Protein AF-A0A3D3CFI3-F1 (afdb_monomer_lite)

Secondary structure (DSSP, 8-state):
---TT-PPPPPGGG------HHHHHTSTTTTTT-S-EEE-TTSSSEEESS---SS-HHHHH------TT--

Radius of gyration: 16.61 Å; chains: 1; bounding box: 36×33×38 Å

Sequence (71 aa):
FGSVDGDPAAAMRYTEARLSEMGELMLADINENTVDWAPNFDESLQEPVVLPSSVPNLLVNGSSGIAVGMA

Foldseek 3Di:
DADPVGGDDDDPVPDDDDDDPQSVLQAPCVVVPQFDWDADPVSPDIDGPGTNRPDPCCVVPNDDDDDPPDD

pLDDT: mean 92.94, std 8.21, range [54.31, 97.94]

Structure (mmCIF, N/CA/C/O backbone):
data_AF-A0A3D3CFI3-F1
#
_entry.id   AF-A0A3D3CFI3-F1
#
loop_
_atom_site.group_PDB
_atom_site.id
_atom_site.type_symbol
_atom_site.label_atom_id
_atom_site.label_alt_id
_atom_site.label_comp_id
_atom_site.label_asym_id
_atom_site.label_entity_id
_atom_site.label_seq_id
_atom_site.pdbx_PDB_ins_code
_atom_site.Cartn_x
_atom_site.Cartn_y
_atom_site.Cartn_z
_atom_site.occupancy
_atom_site.B_iso_or_equiv
_atom_site.auth_seq_id
_atom_site.au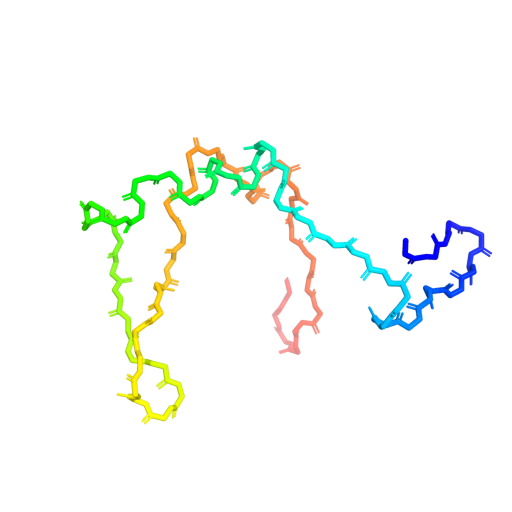th_comp_id
_atom_site.auth_asym_id
_atom_site.auth_atom_id
_atom_site.pdbx_PDB_model_num
ATOM 1 N N . PHE A 1 1 ? 7.747 6.114 -13.462 1.00 76.25 1 PHE A N 1
ATOM 2 C CA . PHE A 1 1 ? 8.592 6.606 -12.355 1.00 76.25 1 PHE A CA 1
ATOM 3 C C . PHE A 1 1 ? 10.034 6.160 -12.598 1.00 76.25 1 PHE A C 1
ATOM 5 O O . PHE A 1 1 ? 10.554 5.357 -11.840 1.00 76.25 1 PHE A O 1
ATOM 12 N N . GLY A 1 2 ? 10.669 6.639 -13.672 1.00 91.75 2 GLY A N 1
ATOM 13 C CA . GLY A 1 2 ? 11.895 6.027 -14.201 1.00 91.75 2 GLY A CA 1
ATOM 14 C C . GLY A 1 2 ? 11.606 4.995 -15.293 1.00 91.75 2 GLY A C 1
ATOM 15 O O . GLY A 1 2 ? 10.443 4.838 -15.683 1.00 91.75 2 GLY A O 1
ATOM 16 N N . SER A 1 3 ? 12.647 4.335 -15.794 1.00 94.19 3 SER A N 1
ATOM 17 C CA . SER A 1 3 ? 12.584 3.412 -16.937 1.00 94.19 3 SER A CA 1
ATOM 18 C C . SER A 1 3 ? 13.330 2.100 -16.663 1.00 94.19 3 SER A C 1
ATOM 20 O O . SER A 1 3 ? 14.121 2.002 -15.725 1.00 94.19 3 SER A O 1
ATOM 22 N N . VAL A 1 4 ? 13.086 1.083 -17.498 1.00 92.00 4 VAL A N 1
ATOM 23 C CA . VAL A 1 4 ? 13.840 -0.188 -17.465 1.00 92.00 4 VAL A CA 1
ATOM 24 C C . VAL A 1 4 ? 15.316 0.006 -17.835 1.00 92.00 4 VAL A C 1
ATOM 26 O O . VAL A 1 4 ? 16.161 -0.778 -17.414 1.00 92.00 4 VAL A O 1
ATOM 29 N N . ASP A 1 5 ? 15.622 1.087 -18.555 1.00 93.50 5 ASP A N 1
ATOM 30 C CA . ASP A 1 5 ? 16.971 1.457 -18.991 1.00 93.50 5 ASP A CA 1
ATOM 31 C C . ASP A 1 5 ? 17.786 2.155 -17.884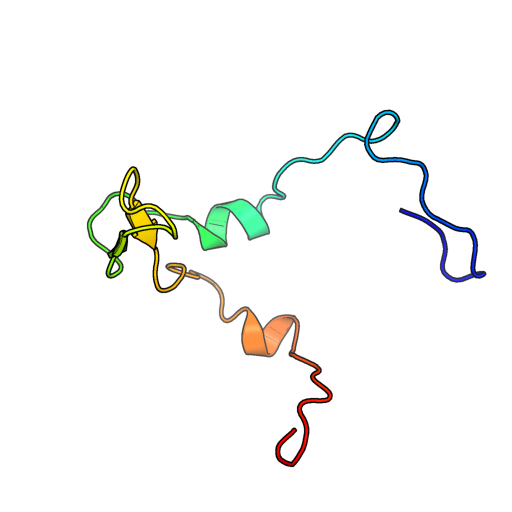 1.00 93.50 5 ASP A C 1
ATOM 33 O O . ASP A 1 5 ? 18.963 2.460 -18.070 1.00 93.50 5 ASP A O 1
ATOM 37 N N . GLY A 1 6 ? 17.182 2.372 -16.708 1.00 91.88 6 GLY A N 1
ATOM 38 C CA . GLY A 1 6 ? 17.851 2.907 -15.520 1.00 91.88 6 GLY A CA 1
ATOM 39 C C . GLY A 1 6 ? 17.653 4.404 -15.289 1.00 91.88 6 GLY A C 1
ATOM 40 O O . GLY A 1 6 ? 18.304 4.966 -14.406 1.00 91.88 6 GLY A O 1
ATOM 41 N N . ASP A 1 7 ? 16.754 5.061 -16.027 1.00 94.81 7 ASP A N 1
ATOM 42 C CA . ASP A 1 7 ? 16.457 6.471 -15.776 1.00 94.81 7 ASP A CA 1
ATOM 43 C C . ASP A 1 7 ? 15.755 6.642 -14.422 1.00 94.81 7 ASP A C 1
ATOM 45 O O . ASP A 1 7 ? 14.811 5.900 -14.119 1.00 94.81 7 ASP A O 1
ATOM 49 N N . PRO A 1 8 ? 16.152 7.631 -13.602 1.00 94.44 8 PRO A N 1
ATOM 50 C CA . PRO A 1 8 ? 15.522 7.866 -12.314 1.00 94.44 8 PRO A CA 1
ATOM 51 C C . PRO A 1 8 ? 14.115 8.457 -12.461 1.00 94.44 8 PRO A C 1
ATOM 53 O O . PRO A 1 8 ? 13.781 9.153 -13.423 1.00 94.44 8 PRO A O 1
ATOM 56 N N . ALA A 1 9 ? 13.279 8.227 -11.448 1.00 95.38 9 ALA A N 1
ATOM 57 C CA . ALA A 1 9 ? 11.992 8.897 -11.334 1.00 95.38 9 ALA A CA 1
ATOM 58 C C . ALA A 1 9 ? 12.155 10.406 -11.099 1.00 95.38 9 ALA A C 1
ATOM 60 O O . ALA A 1 9 ? 13.082 10.857 -10.424 1.00 95.38 9 ALA A O 1
ATOM 61 N N . ALA A 1 10 ? 11.192 11.187 -11.590 1.00 95.19 10 ALA A N 1
ATOM 62 C CA . ALA A 1 10 ? 11.062 12.583 -11.198 1.00 95.19 10 ALA A CA 1
ATOM 63 C C . ALA A 1 10 ? 10.687 12.706 -9.707 1.00 95.19 10 ALA A C 1
ATOM 65 O O . ALA A 1 10 ? 10.096 11.799 -9.120 1.00 95.19 10 ALA A O 1
ATOM 66 N N . ALA A 1 11 ? 11.015 13.848 -9.096 1.00 96.50 11 ALA A N 1
ATOM 67 C CA . ALA A 1 11 ? 10.647 14.127 -7.709 1.00 96.50 11 ALA A CA 1
ATOM 68 C C . ALA A 1 11 ? 9.118 14.158 -7.524 1.00 96.50 11 ALA A C 1
ATOM 70 O O . ALA A 1 11 ? 8.403 14.593 -8.423 1.00 96.50 11 ALA A O 1
ATOM 71 N N . MET A 1 12 ? 8.637 13.806 -6.324 1.00 95.94 12 MET A N 1
ATOM 72 C CA . MET A 1 12 ? 7.201 13.694 -5.999 1.00 95.94 12 MET A CA 1
ATOM 73 C C . MET A 1 12 ? 6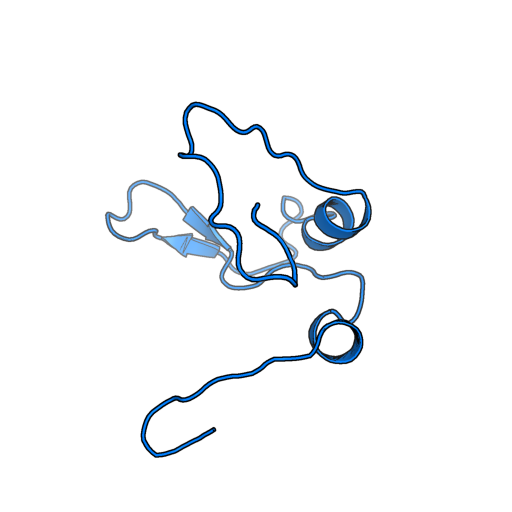.358 14.917 -6.399 1.00 95.94 12 MET A C 1
ATOM 75 O O . MET A 1 12 ? 5.218 14.771 -6.815 1.00 95.94 12 MET A O 1
ATOM 79 N N . ARG A 1 13 ? 6.936 16.126 -6.336 1.00 97.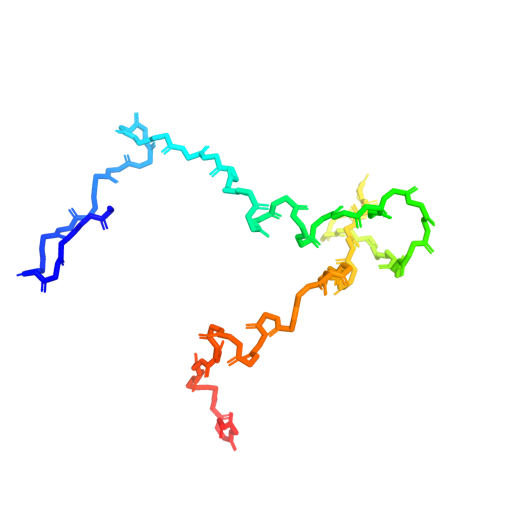25 13 ARG A N 1
ATOM 80 C CA . ARG A 1 13 ? 6.273 17.389 -6.712 1.00 97.25 13 ARG A CA 1
ATOM 81 C C . ARG A 1 13 ? 5.999 17.542 -8.217 1.00 97.25 13 ARG A C 1
ATOM 83 O O . ARG A 1 13 ? 5.378 18.518 -8.613 1.00 97.25 13 ARG A O 1
ATOM 90 N N . TYR A 1 14 ? 6.521 16.636 -9.041 1.00 97.19 14 TYR A N 1
ATOM 91 C CA . TYR A 1 14 ? 6.361 16.612 -10.498 1.00 97.19 14 TYR A CA 1
ATOM 92 C C . TYR A 1 14 ? 5.565 15.391 -10.981 1.00 97.19 14 TYR A C 1
ATOM 94 O O . TYR A 1 14 ? 5.519 15.137 -12.183 1.00 97.19 14 TYR A O 1
ATOM 102 N N . THR A 1 15 ? 4.981 14.603 -10.074 1.00 96.94 15 THR A N 1
ATOM 103 C CA . THR A 1 15 ? 4.256 13.372 -10.414 1.00 96.94 15 THR A CA 1
ATOM 104 C C . THR A 1 15 ? 2.910 13.315 -9.711 1.00 96.94 15 THR A C 1
ATOM 106 O O . THR A 1 15 ? 2.801 13.721 -8.558 1.00 96.94 15 THR A O 1
ATOM 109 N N . GLU A 1 16 ? 1.922 12.721 -10.372 1.00 97.38 16 GLU A N 1
ATOM 110 C CA . GLU A 1 16 ? 0.599 12.446 -9.810 1.00 97.38 16 GLU A CA 1
ATOM 111 C C . GLU A 1 16 ? 0.354 10.933 -9.776 1.00 97.38 16 GLU A C 1
ATOM 113 O O . GLU A 1 16 ? 0.873 10.189 -10.613 1.00 97.38 16 GLU A O 1
ATOM 118 N N . ALA A 1 17 ? -0.433 10.471 -8.805 1.00 96.00 17 ALA A N 1
ATOM 119 C CA . ALA A 1 17 ? -0.817 9.071 -8.668 1.00 96.00 17 ALA A CA 1
ATOM 120 C C . ALA A 1 17 ? -2.259 8.958 -8.162 1.00 96.00 17 ALA A C 1
ATOM 122 O O . ALA A 1 17 ? -2.723 9.783 -7.377 1.00 96.00 17 ALA A O 1
ATOM 123 N N . ARG A 1 18 ? -2.955 7.912 -8.611 1.00 96.75 18 ARG A N 1
ATOM 124 C CA . ARG A 1 18 ? -4.284 7.506 -8.140 1.00 96.75 18 ARG A CA 1
ATOM 125 C C . ARG A 1 18 ? -4.388 5.983 -8.160 1.00 96.75 18 ARG A C 1
ATOM 127 O O . ARG A 1 18 ? -3.590 5.333 -8.839 1.00 96.75 18 ARG A O 1
ATOM 134 N N . LEU A 1 19 ? -5.372 5.431 -7.453 1.00 96.44 19 LEU A N 1
ATOM 135 C CA . LEU A 1 19 ? -5.647 3.997 -7.501 1.00 96.44 19 LEU A CA 1
ATOM 136 C C . LEU A 1 19 ? -6.069 3.569 -8.912 1.00 96.44 19 LEU A C 1
ATOM 138 O O . LEU A 1 19 ? -6.721 4.313 -9.647 1.00 96.44 19 LEU A O 1
ATOM 142 N N . SER A 1 20 ? -5.642 2.368 -9.292 1.00 95.75 20 SER A N 1
ATOM 143 C CA . SER A 1 20 ? -6.219 1.643 -10.419 1.00 95.75 20 SER A CA 1
ATOM 144 C C . SER A 1 20 ? -7.474 0.904 -9.957 1.00 95.75 20 SER A C 1
ATOM 146 O O . SER A 1 20 ? -7.676 0.708 -8.762 1.00 95.75 20 SER A O 1
ATOM 148 N N . GLU A 1 21 ? -8.268 0.410 -10.901 1.00 94.31 21 GLU A N 1
ATOM 149 C CA . GLU A 1 21 ? -9.454 -0.406 -10.614 1.00 94.31 21 GLU A CA 1
ATOM 150 C C . GLU A 1 21 ? -9.133 -1.625 -9.724 1.00 94.31 21 GLU A C 1
ATOM 152 O O . GLU A 1 21 ? -9.832 -1.896 -8.753 1.00 94.31 21 GLU A O 1
ATOM 157 N N . MET A 1 22 ? -8.007 -2.313 -9.966 1.00 93.06 22 MET A N 1
ATOM 158 C CA . MET A 1 22 ? -7.549 -3.392 -9.075 1.00 93.06 22 MET A CA 1
ATOM 159 C C . MET A 1 22 ? -7.183 -2.892 -7.673 1.00 93.06 22 MET A C 1
ATOM 161 O O . MET A 1 22 ? -7.402 -3.604 -6.698 1.00 93.06 22 MET A O 1
ATOM 165 N N . GLY A 1 23 ? -6.627 -1.683 -7.560 1.00 94.31 23 GLY A N 1
ATOM 166 C CA . GLY A 1 23 ? -6.339 -1.062 -6.268 1.00 94.31 23 GLY A CA 1
ATOM 167 C C . GLY A 1 23 ? -7.609 -0.745 -5.476 1.00 94.31 23 GLY A C 1
ATOM 168 O O . GLY A 1 23 ? -7.618 -0.906 -4.261 1.00 94.31 23 GLY A O 1
ATOM 169 N N . GLU A 1 24 ? -8.692 -0.360 -6.151 1.00 95.56 24 GLU A N 1
ATOM 170 C CA . GLU A 1 24 ? -9.997 -0.143 -5.514 1.00 95.56 24 GLU A CA 1
ATOM 171 C C . GLU A 1 24 ? -10.589 -1.453 -4.976 1.00 95.56 24 GLU A C 1
ATOM 173 O O . GLU A 1 24 ? -11.078 -1.481 -3.849 1.00 95.56 24 GLU A O 1
ATOM 178 N N . LEU A 1 25 ? -10.447 -2.566 -5.706 1.00 95.12 25 LEU A N 1
ATOM 179 C CA . LEU A 1 25 ? -10.875 -3.895 -5.239 1.00 95.12 25 LEU A CA 1
ATOM 180 C C . LEU A 1 25 ? -10.131 -4.374 -3.985 1.00 95.12 25 LEU A C 1
ATOM 182 O O . LEU A 1 25 ? -10.659 -5.178 -3.221 1.00 95.12 25 LEU A O 1
ATOM 186 N N . MET A 1 26 ? -8.913 -3.889 -3.739 1.00 96.31 26 MET A N 1
ATOM 187 C CA . MET A 1 26 ? -8.201 -4.203 -2.497 1.00 96.31 26 MET A CA 1
ATOM 188 C C . MET A 1 26 ? -8.854 -3.554 -1.271 1.00 96.31 26 MET A C 1
ATOM 190 O O . MET A 1 26 ? -8.668 -4.055 -0.165 1.00 96.31 26 MET A O 1
ATOM 194 N N . LEU A 1 27 ? -9.606 -2.467 -1.470 1.00 96.38 27 LEU A N 1
ATOM 195 C CA . LEU A 1 27 ? -10.261 -1.659 -0.437 1.00 96.38 27 LEU A CA 1
ATOM 196 C C . LEU A 1 27 ? -11.787 -1.831 -0.417 1.00 96.38 27 LEU A C 1
ATOM 198 O O . LEU A 1 27 ? -12.461 -1.156 0.363 1.00 96.38 27 LEU A O 1
ATOM 202 N N . ALA A 1 28 ? -12.330 -2.697 -1.276 1.00 95.75 28 ALA A N 1
ATOM 203 C CA . ALA A 1 28 ? -13.760 -2.956 -1.343 1.00 95.75 28 ALA A CA 1
ATOM 204 C C . ALA A 1 28 ? -14.295 -3.342 0.045 1.00 95.75 28 ALA A C 1
ATOM 206 O O . ALA A 1 28 ? -13.705 -4.169 0.740 1.00 95.75 28 ALA A O 1
ATOM 207 N N . ASP A 1 29 ? -15.384 -2.689 0.452 1.00 95.19 29 ASP A N 1
ATOM 208 C CA . ASP A 1 29 ? -16.109 -2.937 1.703 1.00 95.19 29 ASP A CA 1
ATOM 209 C C . ASP A 1 29 ? -15.266 -2.796 2.989 1.00 95.19 29 ASP A C 1
ATOM 211 O O . ASP A 1 29 ? -15.621 -3.309 4.053 1.00 95.19 29 ASP A O 1
ATOM 215 N N . ILE A 1 30 ? -14.153 -2.052 2.944 1.00 96.62 30 ILE A N 1
ATOM 216 C CA . ILE A 1 30 ? -13.268 -1.861 4.110 1.00 96.62 30 ILE A CA 1
ATOM 217 C C . ILE A 1 30 ? -13.958 -1.149 5.288 1.00 96.62 30 ILE A C 1
ATOM 219 O O . ILE A 1 30 ? -13.594 -1.344 6.446 1.00 96.62 30 ILE A O 1
ATOM 223 N N . ASN A 1 31 ? -14.994 -0.357 5.002 1.00 94.88 31 ASN A N 1
ATOM 224 C CA . ASN A 1 31 ? -15.778 0.373 6.002 1.00 94.88 31 ASN A CA 1
ATOM 225 C C . ASN A 1 31 ? -16.947 -0.449 6.577 1.00 94.88 31 ASN A C 1
ATOM 227 O O . ASN A 1 31 ? -17.692 0.055 7.415 1.00 94.88 31 ASN A O 1
ATOM 231 N N . GLU A 1 32 ? -17.122 -1.701 6.145 1.00 96.38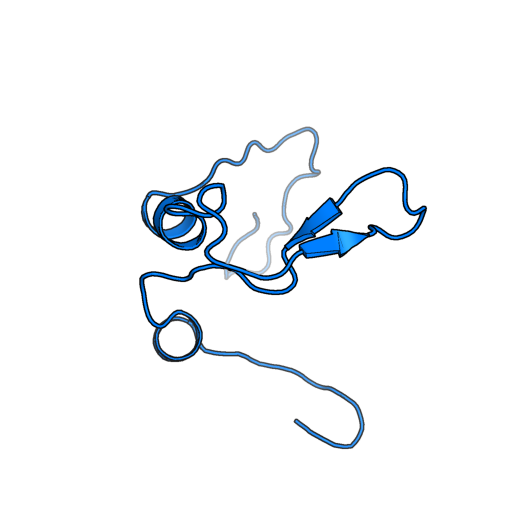 32 GLU A N 1
ATOM 232 C CA . GLU A 1 32 ? -18.230 -2.574 6.557 1.00 96.38 32 GLU A CA 1
ATOM 233 C C . GLU A 1 32 ? -17.816 -3.590 7.635 1.00 96.38 32 GLU A C 1
ATOM 235 O O . GLU A 1 32 ? -18.358 -4.689 7.714 1.00 96.38 32 GLU A O 1
ATOM 240 N N . ASN A 1 33 ? -16.853 -3.226 8.494 1.00 93.56 33 ASN A N 1
ATOM 241 C CA . ASN A 1 33 ? -16.305 -4.086 9.558 1.00 93.56 33 ASN A CA 1
ATOM 242 C C . ASN A 1 33 ? -15.793 -5.446 9.044 1.00 93.56 33 ASN A C 1
ATOM 244 O O . ASN A 1 33 ? -15.963 -6.478 9.692 1.00 93.56 33 ASN A O 1
ATOM 248 N N . THR A 1 34 ? -15.183 -5.450 7.862 1.00 96.12 34 THR A N 1
ATOM 249 C CA . THR A 1 34 ? -14.665 -6.659 7.206 1.00 96.12 34 THR A CA 1
ATOM 250 C C . THR A 1 34 ? -13.276 -7.068 7.700 1.00 96.12 34 THR A C 1
ATOM 252 O O . THR A 1 34 ? -12.868 -8.210 7.494 1.00 96.12 34 THR A O 1
ATOM 255 N N . VAL A 1 35 ? -12.556 -6.156 8.361 1.00 96.94 35 VAL A N 1
ATOM 256 C CA . VAL A 1 35 ? -11.192 -6.353 8.870 1.00 96.94 35 VAL A CA 1
ATOM 257 C C . VAL A 1 35 ? -11.016 -5.719 10.246 1.00 96.94 35 VAL A C 1
ATOM 259 O O . VAL A 1 35 ? -11.729 -4.778 10.604 1.00 96.94 35 VAL A O 1
ATOM 262 N N . ASP A 1 36 ? -10.034 -6.214 10.996 1.00 97.12 36 ASP A N 1
ATOM 263 C CA . ASP A 1 36 ? -9.617 -5.610 12.257 1.00 97.12 36 ASP A CA 1
ATOM 264 C C . ASP A 1 36 ? -8.848 -4.304 12.016 1.00 97.12 36 ASP A C 1
ATOM 266 O O . ASP A 1 36 ? -8.068 -4.175 11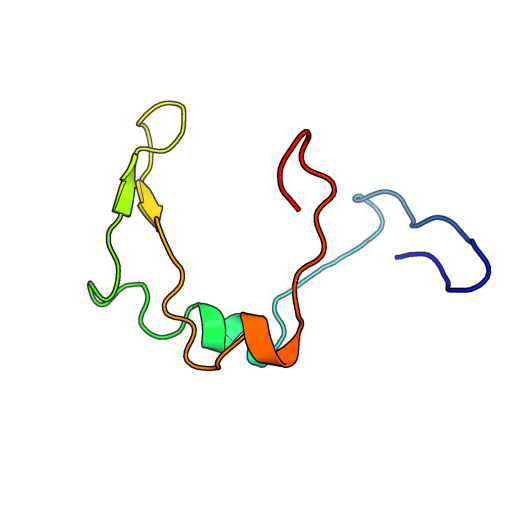.064 1.00 97.12 36 ASP A O 1
ATOM 270 N N . TRP A 1 37 ? -9.038 -3.349 12.924 1.00 97.94 37 TRP A N 1
ATOM 271 C CA . TRP A 1 37 ? -8.364 -2.053 12.930 1.00 97.94 37 TRP A CA 1
ATOM 272 C C . TRP A 1 37 ? -7.495 -1.915 14.180 1.00 97.94 37 TRP A C 1
ATOM 274 O O . TRP A 1 37 ? -7.832 -2.438 15.244 1.00 97.94 37 TRP A O 1
ATOM 284 N N . ALA A 1 38 ? -6.379 -1.205 14.052 1.00 97.38 38 ALA A N 1
ATOM 285 C CA . ALA A 1 38 ? -5.464 -0.896 15.143 1.00 97.38 38 ALA A CA 1
ATOM 286 C C . ALA A 1 38 ? -5.173 0.614 15.191 1.00 97.38 38 ALA A C 1
ATOM 288 O O . ALA A 1 38 ? -5.297 1.290 14.167 1.00 97.38 38 ALA A O 1
ATOM 289 N N . PRO A 1 39 ? -4.799 1.174 16.355 1.00 97.88 39 PRO A N 1
ATOM 290 C CA . PRO A 1 39 ? -4.333 2.554 16.434 1.00 97.88 39 PRO A CA 1
ATOM 291 C C . PRO A 1 39 ? -3.087 2.771 15.569 1.00 97.88 39 PRO A C 1
ATOM 293 O O . PRO A 1 39 ? -2.220 1.900 15.502 1.00 97.88 39 PRO A O 1
ATOM 296 N N . ASN A 1 40 ? -2.985 3.947 14.953 1.00 97.62 40 ASN A N 1
ATOM 297 C CA . ASN A 1 40 ? -1.772 4.378 14.265 1.00 97.62 40 ASN A CA 1
ATOM 298 C C . ASN A 1 40 ? -0.646 4.705 15.272 1.00 97.62 40 ASN A C 1
ATOM 300 O O . ASN A 1 40 ? -0.828 4.643 16.487 1.00 97.62 40 ASN A O 1
ATOM 304 N N . PHE A 1 41 ? 0.531 5.096 14.771 1.00 96.81 41 PHE A N 1
ATOM 305 C CA . PHE A 1 41 ? 1.745 5.271 15.588 1.00 96.81 41 PHE A CA 1
ATOM 306 C C . PHE A 1 41 ? 1.617 6.215 16.804 1.00 96.81 41 PHE A C 1
ATOM 308 O O . PHE A 1 41 ? 2.363 6.049 17.768 1.00 96.81 41 PHE A O 1
ATOM 315 N N . ASP A 1 42 ? 0.735 7.217 16.747 1.00 97.12 42 ASP A N 1
ATOM 316 C CA . ASP A 1 42 ? 0.475 8.184 17.822 1.00 97.12 42 ASP A CA 1
ATOM 317 C C . ASP A 1 42 ? -0.926 8.042 18.439 1.00 97.12 42 ASP A C 1
ATOM 319 O O . ASP A 1 42 ? -1.358 8.914 19.192 1.00 97.12 42 ASP A O 1
ATOM 323 N N . GLU A 1 43 ? -1.628 6.951 18.117 1.00 97.00 43 GLU A N 1
ATOM 324 C CA . GLU A 1 43 ? -2.979 6.609 18.577 1.00 97.00 43 GLU A CA 1
ATOM 325 C C . GLU A 1 43 ? -4.069 7.650 18.246 1.00 97.00 43 GLU A C 1
ATOM 327 O O . GLU A 1 43 ? -5.183 7.585 18.769 1.00 97.00 43 GLU A O 1
ATOM 332 N N . SER A 1 44 ? -3.786 8.613 17.366 1.00 97.69 44 SER A N 1
ATOM 333 C CA . SER A 1 44 ? -4.747 9.648 16.969 1.00 97.69 44 SER A CA 1
ATOM 334 C C . SER A 1 44 ? -5.775 9.164 15.942 1.00 97.69 44 SER A C 1
ATOM 336 O O . SER A 1 44 ? -6.868 9.728 15.845 1.00 97.69 44 SER A O 1
ATOM 338 N N . LEU A 1 45 ? -5.438 8.126 15.176 1.00 97.69 45 LEU A N 1
ATOM 339 C CA . LEU A 1 45 ? -6.247 7.545 14.107 1.00 97.69 45 LEU A CA 1
ATOM 340 C C . LEU A 1 45 ? -6.231 6.016 14.192 1.00 97.69 45 LEU A C 1
ATOM 342 O O . LEU A 1 45 ? -5.435 5.423 14.915 1.00 97.69 45 LEU A O 1
ATOM 346 N N . GLN A 1 46 ? -7.109 5.374 13.425 1.00 97.12 46 GLN A N 1
ATOM 347 C CA . GLN A 1 46 ? -7.087 3.926 13.232 1.00 97.12 46 GLN A CA 1
ATOM 348 C C . GLN A 1 46 ? -6.629 3.580 11.816 1.00 97.12 46 GLN A C 1
ATOM 350 O O . GLN A 1 46 ? -6.981 4.272 10.859 1.00 97.12 46 GLN A O 1
ATOM 355 N N . GLU A 1 47 ? -5.881 2.489 11.690 1.00 97.25 47 GLU A N 1
ATOM 356 C CA . GLU A 1 47 ? -5.452 1.894 10.428 1.00 97.25 47 GLU A CA 1
ATOM 357 C C . GLU A 1 47 ? -5.831 0.403 10.366 1.00 97.25 47 GLU A C 1
ATOM 359 O O . GLU A 1 47 ? -5.853 -0.278 11.396 1.00 97.25 47 GLU A O 1
ATOM 364 N N . PRO A 1 48 ? -6.188 -0.119 9.181 1.00 97.38 48 PRO A N 1
ATOM 365 C CA . PRO A 1 48 ? -6.583 -1.512 9.036 1.00 97.38 48 PRO A CA 1
ATOM 366 C C . PRO A 1 48 ? -5.354 -2.422 9.168 1.00 97.38 48 PRO A C 1
ATOM 368 O O . PRO A 1 48 ? -4.314 -2.165 8.563 1.00 97.38 48 PRO A O 1
ATOM 371 N N . VAL A 1 49 ? -5.475 -3.520 9.917 1.00 97.25 49 VAL A N 1
ATOM 372 C CA . VAL A 1 49 ? -4.369 -4.480 10.108 1.00 97.25 49 VAL A CA 1
ATOM 373 C C . VAL A 1 49 ? -4.094 -5.270 8.823 1.00 97.25 49 VAL A C 1
ATOM 375 O O . VAL A 1 49 ? -2.954 -5.627 8.526 1.00 97.25 49 VAL A O 1
ATOM 378 N N . VAL A 1 50 ? -5.146 -5.534 8.046 1.00 96.31 50 VAL A N 1
ATOM 379 C CA . VAL A 1 50 ? -5.100 -6.204 6.741 1.00 96.31 50 VAL A CA 1
ATOM 380 C C . VAL A 1 50 ? -6.066 -5.527 5.772 1.00 96.31 50 VAL A C 1
ATOM 382 O O . VAL A 1 50 ? -7.018 -4.874 6.191 1.00 96.31 50 VAL A O 1
ATOM 385 N N . LEU A 1 51 ? -5.846 -5.701 4.468 1.00 96.94 51 LEU A N 1
ATOM 386 C CA . LEU A 1 51 ? -6.787 -5.241 3.444 1.00 96.94 51 LEU A CA 1
ATOM 387 C C . LEU A 1 51 ? -7.791 -6.350 3.087 1.00 96.94 51 LEU A C 1
ATOM 389 O O . LEU A 1 51 ? -7.374 -7.509 3.015 1.00 96.94 51 LEU A O 1
ATOM 393 N N . PRO A 1 52 ? -9.064 -6.017 2.787 1.00 95.69 52 PRO A N 1
ATOM 394 C CA . PRO A 1 52 ? -10.079 -6.989 2.369 1.00 95.69 52 PRO A CA 1
ATOM 395 C C . PRO A 1 52 ? -9.648 -7.889 1.202 1.00 95.69 52 PRO A C 1
ATOM 397 O O . PRO A 1 52 ? -9.913 -9.088 1.218 1.00 95.69 52 PRO A O 1
ATOM 400 N N . SER A 1 53 ? -8.933 -7.331 0.215 1.00 93.69 53 SER A N 1
ATOM 401 C CA . SER A 1 53 ? -8.277 -8.085 -0.864 1.00 93.69 53 SER A CA 1
ATOM 402 C C . SER A 1 53 ? -9.209 -9.058 -1.608 1.00 93.69 53 SER A C 1
ATOM 404 O O . SER A 1 53 ? -8.980 -10.269 -1.606 1.00 93.69 53 SER A O 1
ATOM 406 N N . SER A 1 54 ? -10.215 -8.545 -2.332 1.00 92.94 54 SER A N 1
ATOM 407 C CA . SER A 1 54 ? -11.159 -9.372 -3.115 1.00 92.94 54 SER A CA 1
ATOM 408 C C . SER A 1 54 ? -10.503 -10.254 -4.195 1.00 92.94 54 SER A C 1
ATOM 410 O O . SER A 1 54 ? -11.142 -11.152 -4.742 1.00 92.94 54 SER A O 1
ATOM 412 N N . VAL A 1 55 ? -9.228 -10.010 -4.514 1.00 92.62 55 VAL A N 1
ATOM 413 C CA . VAL A 1 55 ? -8.391 -10.805 -5.423 1.00 92.62 55 VAL A CA 1
ATOM 414 C C . VAL A 1 55 ? -7.194 -11.355 -4.633 1.00 92.62 55 VAL A C 1
ATOM 416 O O . VAL A 1 55 ? -6.667 -10.642 -3.778 1.00 92.62 55 VAL A O 1
ATOM 419 N N . PRO A 1 56 ? -6.704 -12.584 -4.901 1.00 93.31 56 PRO A N 1
ATOM 420 C CA . PRO A 1 56 ? -5.538 -13.150 -4.213 1.00 93.31 56 PRO A CA 1
ATOM 421 C C . PRO A 1 56 ? -4.219 -12.465 -4.632 1.00 93.31 56 PRO A C 1
ATOM 423 O O . PRO A 1 56 ? -3.404 -13.030 -5.365 1.00 93.31 56 PRO A O 1
ATOM 426 N N . ASN A 1 57 ? -3.992 -11.240 -4.146 1.00 95.06 57 ASN A N 1
ATOM 427 C CA . ASN A 1 57 ? -2.914 -10.346 -4.578 1.00 95.06 57 ASN A CA 1
ATOM 428 C C . ASN A 1 57 ? -1.511 -10.954 -4.426 1.00 95.06 57 ASN A C 1
ATOM 430 O O . ASN A 1 57 ? -0.673 -10.782 -5.306 1.00 95.06 57 ASN A O 1
ATOM 434 N N . LEU A 1 58 ? -1.268 -11.713 -3.352 1.00 94.38 58 LEU A N 1
ATOM 435 C CA . LEU A 1 58 ? 0.026 -12.359 -3.116 1.00 94.38 58 LEU A CA 1
ATOM 436 C C . LEU A 1 58 ? 0.384 -13.377 -4.208 1.00 94.38 58 LEU A C 1
ATOM 438 O O . LEU A 1 58 ? 1.544 -13.476 -4.587 1.00 94.38 58 LEU A O 1
ATOM 442 N N . LEU A 1 59 ? -0.592 -14.124 -4.730 1.00 94.94 59 LEU A N 1
ATOM 443 C CA . LEU A 1 59 ? -0.343 -15.099 -5.798 1.00 94.94 59 LEU A CA 1
ATOM 444 C C . LEU A 1 59 ? -0.188 -14.424 -7.160 1.00 94.94 59 LEU A C 1
ATOM 446 O O . LEU A 1 59 ? 0.583 -14.892 -7.991 1.00 94.94 59 LEU A O 1
ATOM 450 N N . VAL A 1 60 ? -0.925 -13.337 -7.388 1.00 94.62 60 VAL A N 1
ATOM 451 C CA . VAL A 1 60 ? -0.913 -12.613 -8.664 1.00 94.62 60 VAL A CA 1
ATOM 452 C C . VAL A 1 60 ? 0.359 -11.780 -8.820 1.00 94.62 60 VAL A C 1
ATOM 454 O O . VAL A 1 60 ? 0.996 -11.837 -9.867 1.00 94.62 60 VAL A O 1
ATOM 457 N N . ASN A 1 61 ? 0.735 -11.023 -7.788 1.00 94.62 61 ASN A N 1
ATOM 458 C CA . ASN A 1 61 ? 1.854 -10.080 -7.842 1.00 94.62 61 ASN A CA 1
ATOM 459 C C . ASN A 1 61 ? 3.131 -10.603 -7.169 1.00 94.62 61 ASN A C 1
ATOM 461 O O . ASN A 1 61 ? 4.206 -10.042 -7.379 1.00 94.62 61 ASN A O 1
ATOM 465 N N . GLY A 1 62 ? 3.037 -11.686 -6.394 1.00 93.62 62 GLY A N 1
ATOM 466 C CA . GLY A 1 62 ? 4.164 -12.230 -5.647 1.00 93.62 62 GLY A CA 1
ATOM 467 C C . GLY A 1 62 ? 4.587 -11.346 -4.474 1.00 93.62 62 GLY A C 1
ATOM 468 O O . GLY A 1 62 ? 3.975 -10.329 -4.147 1.00 93.62 62 GLY A O 1
ATOM 469 N N . SER A 1 63 ? 5.667 -11.760 -3.825 1.00 93.44 63 SER A N 1
ATOM 470 C CA . SER A 1 63 ? 6.397 -10.959 -2.850 1.00 93.44 63 SER A CA 1
ATOM 471 C C . SER A 1 63 ? 7.872 -11.332 -2.941 1.00 93.44 63 SER A C 1
ATOM 473 O O . SER A 1 63 ? 8.207 -12.487 -3.201 1.00 93.44 63 SER A O 1
ATOM 475 N N . SER A 1 64 ? 8.753 -10.356 -2.757 1.00 91.19 64 SER A N 1
ATOM 476 C CA . SER A 1 64 ? 10.196 -10.566 -2.699 1.00 91.19 64 SER A CA 1
ATOM 477 C C . SER A 1 64 ? 10.744 -9.749 -1.540 1.00 91.19 64 SER A C 1
ATOM 479 O O . SER A 1 64 ? 10.564 -8.533 -1.497 1.00 91.19 64 SER A O 1
ATOM 481 N N . GLY A 1 65 ? 11.422 -10.413 -0.608 1.00 85.69 65 GLY A N 1
ATOM 482 C CA . GLY A 1 65 ? 12.026 -9.799 0.569 1.00 85.69 65 GLY A CA 1
ATOM 483 C C . GLY A 1 65 ? 13.437 -10.329 0.803 1.00 85.69 65 GLY A C 1
ATOM 484 O O . GLY A 1 65 ? 13.775 -11.428 0.381 1.00 85.69 65 GLY A O 1
ATOM 485 N N . ILE A 1 66 ? 14.268 -9.527 1.466 1.00 83.69 66 ILE A N 1
ATOM 486 C CA . ILE A 1 66 ? 15.660 -9.867 1.815 1.00 83.69 66 ILE A CA 1
ATOM 487 C C . ILE A 1 66 ? 15.883 -9.807 3.329 1.00 83.69 66 ILE A C 1
ATOM 489 O O . ILE A 1 66 ? 16.951 -9.413 3.799 1.00 83.69 66 ILE A O 1
ATOM 493 N N . ALA A 1 67 ? 14.841 -10.114 4.105 1.00 85.12 67 ALA A N 1
ATOM 494 C CA . ALA A 1 67 ? 14.916 -10.033 5.554 1.00 85.12 67 ALA A CA 1
ATOM 495 C C . ALA A 1 67 ? 16.031 -10.948 6.093 1.00 85.12 67 ALA A C 1
ATOM 497 O O . ALA A 1 67 ? 16.285 -12.046 5.595 1.00 85.12 67 ALA A O 1
ATOM 498 N N . VAL A 1 68 ? 16.755 -10.453 7.099 1.00 69.25 68 VAL A N 1
ATOM 499 C CA . VAL A 1 68 ? 17.939 -11.135 7.629 1.00 69.25 68 VAL A CA 1
ATOM 500 C C . VAL A 1 68 ? 17.514 -12.425 8.329 1.00 69.25 68 VAL A C 1
ATOM 502 O O . VAL A 1 68 ? 16.814 -12.387 9.337 1.00 69.25 68 VAL A O 1
ATOM 505 N N . GLY A 1 69 ? 17.975 -13.565 7.812 1.00 63.31 69 GLY A N 1
ATOM 506 C CA . GLY A 1 69 ? 17.811 -14.880 8.438 1.00 63.31 69 GLY A CA 1
ATOM 507 C C . GLY A 1 69 ? 16.545 -15.655 8.061 1.00 63.31 69 GLY A C 1
ATOM 508 O O . GLY A 1 69 ? 16.490 -16.838 8.372 1.00 63.31 69 GLY A O 1
ATOM 509 N N . MET A 1 70 ? 15.581 -15.044 7.366 1.00 65.00 70 MET A N 1
ATOM 510 C CA . MET A 1 70 ? 14.407 -15.702 6.775 1.00 65.00 70 MET A CA 1
ATOM 511 C C . MET A 1 70 ? 13.939 -14.865 5.579 1.00 65.00 70 MET A C 1
ATOM 513 O O . MET A 1 70 ? 13.590 -13.698 5.756 1.00 65.00 70 MET A O 1
ATOM 517 N N . ALA A 1 71 ? 13.927 -15.465 4.391 1.00 54.31 71 ALA A N 1
ATOM 518 C CA . ALA A 1 71 ? 13.328 -14.934 3.169 1.00 54.31 71 ALA A CA 1
ATOM 519 C C . ALA A 1 71 ? 12.535 -16.053 2.491 1.00 54.31 71 ALA A C 1
ATOM 521 O O . ALA A 1 71 ? 13.066 -17.189 2.459 1.00 54.31 71 ALA A O 1
#